Protein AF-A0A354A423-F1 (afdb_monomer)

Secondary structure (DSSP, 8-state):
-PPP----TTSPPPPP-----SEEEE-SSHHHHHHHHHHHHHHGGGT--EEEE-SS-GGG-GGGTT--S--S---TTS-HHHHHHHHHHHTTT---HHHHHHHHHHHHHHHHHHHHTT----EE-TTSPEEPHHHHHHH-

Structure (mmCIF, N/CA/C/O backbone):
data_AF-A0A354A423-F1
#
_entry.id   AF-A0A354A423-F1
#
loop_
_atom_site.group_PDB
_atom_site.id
_atom_site.type_symbol
_atom_site.label_atom_id
_atom_site.label_alt_id
_atom_site.label_comp_id
_atom_site.label_asym_id
_atom_site.label_entity_id
_atom_site.label_seq_id
_atom_site.pdbx_PDB_ins_code
_atom_site.Cartn_x
_atom_site.Cartn_y
_atom_site.Cartn_z
_atom_site.occupancy
_atom_site.B_iso_or_equiv
_atom_site.auth_seq_id
_atom_site.auth_comp_id
_atom_site.auth_asym_id
_atom_site.auth_atom_id
_atom_site.pdbx_PDB_model_num
ATOM 1 N N . MET A 1 1 ? -12.084 -33.131 22.149 1.00 58.19 1 MET A N 1
ATOM 2 C CA . MET A 1 1 ? -10.962 -32.327 22.666 1.00 58.19 1 MET A CA 1
ATOM 3 C C . MET A 1 1 ? -11.555 -30.989 23.065 1.00 58.19 1 MET A C 1
ATOM 5 O O . MET A 1 1 ? -12.043 -30.289 22.184 1.00 58.19 1 MET A O 1
ATOM 9 N N . GLU A 1 2 ? -11.677 -30.710 24.362 1.00 63.84 2 GLU A N 1
ATOM 10 C CA . GLU A 1 2 ? -12.132 -29.389 24.815 1.00 63.84 2 GLU A CA 1
ATOM 11 C C . GLU A 1 2 ? -11.120 -28.339 24.351 1.00 63.84 2 GLU A C 1
ATOM 13 O O . GLU A 1 2 ? -9.913 -28.580 24.382 1.00 63.84 2 GLU A O 1
ATOM 18 N N . LYS A 1 3 ? -11.608 -27.211 23.826 1.00 68.50 3 LYS A N 1
ATOM 19 C CA . LYS A 1 3 ? -10.735 -26.115 23.405 1.00 68.50 3 LYS A CA 1
ATOM 20 C C . LYS A 1 3 ? -10.176 -25.464 24.664 1.00 68.50 3 LYS A C 1
ATOM 22 O O . LYS A 1 3 ? -10.951 -24.945 25.461 1.00 68.50 3 LYS A O 1
ATOM 27 N N . GLU A 1 4 ? -8.858 -25.468 24.827 1.00 78.69 4 GLU A N 1
ATOM 28 C CA . GLU A 1 4 ? -8.210 -24.624 25.828 1.00 78.69 4 GLU A CA 1
ATOM 29 C C . GLU A 1 4 ? -8.556 -23.159 25.533 1.00 78.69 4 GLU A C 1
ATOM 31 O O . GLU A 1 4 ? -8.290 -22.642 24.445 1.00 78.69 4 GLU A O 1
ATOM 36 N N . THR A 1 5 ? -9.204 -22.495 26.487 1.00 81.00 5 THR A N 1
ATOM 37 C CA . THR A 1 5 ? -9.520 -21.066 26.415 1.00 81.00 5 THR A CA 1
ATOM 38 C C . THR A 1 5 ? -8.618 -20.297 27.364 1.00 81.00 5 THR A C 1
ATOM 40 O O . THR A 1 5 ? -8.316 -20.779 28.452 1.00 81.00 5 THR A O 1
ATOM 43 N N . CYS A 1 6 ? -8.227 -19.077 26.991 1.00 80.12 6 CYS A N 1
ATOM 44 C CA . CYS A 1 6 ? -7.499 -18.187 27.890 1.00 80.12 6 CYS A CA 1
ATOM 45 C C . CYS A 1 6 ? -8.344 -17.899 29.143 1.00 80.12 6 CYS A C 1
ATOM 47 O O . CYS A 1 6 ? -9.373 -17.230 29.070 1.00 80.12 6 CYS A O 1
ATOM 49 N N . THR A 1 7 ? -7.910 -18.411 30.293 1.00 86.19 7 THR A N 1
ATOM 50 C CA . THR A 1 7 ? -8.563 -18.238 31.602 1.00 86.19 7 THR A CA 1
ATOM 51 C C . THR A 1 7 ? -8.055 -17.016 32.363 1.00 86.19 7 THR A C 1
ATOM 53 O O . THR A 1 7 ? -8.442 -16.813 33.510 1.00 86.19 7 THR A O 1
ATOM 56 N N . PHE A 1 8 ? -7.165 -16.220 31.759 1.00 86.44 8 PHE A N 1
ATOM 57 C CA . PHE A 1 8 ? -6.478 -15.107 32.420 1.00 86.44 8 PHE A CA 1
ATOM 58 C C . PHE A 1 8 ? -5.740 -15.536 33.710 1.00 86.44 8 PHE A C 1
ATOM 60 O O . PHE A 1 8 ? -5.547 -14.737 34.615 1.00 86.44 8 PHE A O 1
ATOM 67 N N . SER A 1 9 ? -5.272 -16.791 33.807 1.00 89.69 9 SER A N 1
ATOM 68 C CA . SER A 1 9 ? -4.614 -17.319 35.024 1.00 89.69 9 SER A CA 1
ATOM 69 C C . SER A 1 9 ? -3.347 -16.562 35.448 1.00 89.69 9 SER A C 1
ATOM 71 O O . SER A 1 9 ? -2.885 -16.732 36.572 1.00 89.69 9 SER A O 1
ATOM 73 N N . PHE A 1 10 ? -2.777 -15.747 34.557 1.00 89.25 10 PHE A N 1
ATOM 74 C CA . PHE A 1 10 ? -1.532 -15.007 34.780 1.00 89.25 10 PHE A CA 1
ATOM 75 C C . PHE A 1 10 ? -1.677 -13.491 34.567 1.00 89.25 10 PHE A C 1
ATOM 77 O O . PHE A 1 10 ? -0.675 -12.779 34.577 1.00 89.25 10 PHE A O 1
ATOM 84 N N . CYS A 1 11 ? -2.893 -12.975 34.354 1.00 87.56 11 CYS A N 1
ATOM 85 C CA . CYS A 1 11 ? -3.131 -11.544 34.156 1.00 87.56 11 CYS A CA 1
ATOM 86 C C . CYS A 1 11 ? -4.543 -11.132 34.587 1.00 87.56 11 CYS A C 1
ATOM 88 O O . CYS A 1 11 ? -5.453 -11.948 34.672 1.00 87.56 11 CYS A O 1
ATOM 90 N N . GLN A 1 12 ? -4.749 -9.845 34.865 1.00 91.31 12 GLN A N 1
ATOM 91 C CA . GLN A 1 12 ? -6.101 -9.341 35.083 1.00 91.31 12 GLN A CA 1
ATOM 92 C C . GLN A 1 12 ? -6.904 -9.454 33.781 1.00 91.31 12 GLN A C 1
ATOM 94 O O . GLN A 1 12 ? -6.379 -9.183 32.698 1.00 91.31 12 GLN A O 1
ATOM 99 N N . LYS A 1 13 ? -8.187 -9.822 33.888 1.00 91.31 13 LYS A N 1
ATOM 100 C CA . LYS A 1 13 ? -9.111 -9.737 32.755 1.00 91.31 13 LYS A CA 1
ATOM 101 C C . LYS A 1 13 ? -9.100 -8.291 32.229 1.00 91.31 13 LYS A C 1
ATOM 103 O O . LYS A 1 13 ? -9.386 -7.387 33.017 1.00 91.31 13 LYS A O 1
ATOM 108 N N . PRO A 1 14 ? -8.763 -8.062 30.950 1.00 90.56 14 PRO A N 1
ATOM 109 C CA . PRO A 1 14 ? -8.692 -6.717 30.407 1.00 90.56 14 PRO A CA 1
ATOM 110 C C . PRO A 1 14 ? -10.081 -6.081 30.389 1.00 90.56 14 PRO A C 1
ATOM 112 O O . PRO A 1 14 ? -11.103 -6.770 30.286 1.00 90.56 14 PRO A O 1
ATOM 115 N N . GLU A 1 15 ? -10.103 -4.758 30.484 1.00 95.00 15 GLU A N 1
ATOM 116 C CA . GLU A 1 15 ? -11.299 -3.980 30.197 1.00 95.00 15 GLU A CA 1
ATOM 117 C C . GLU A 1 15 ? -11.724 -4.201 28.740 1.00 95.00 15 GLU A C 1
ATOM 119 O O . GLU A 1 15 ? -10.889 -4.336 27.842 1.00 95.00 15 GLU A O 1
ATOM 124 N N . VAL A 1 16 ? -13.035 -4.259 28.513 1.00 95.44 16 VAL A N 1
ATOM 125 C CA . VAL A 1 16 ? -13.599 -4.294 27.166 1.00 95.44 16 VAL A CA 1
ATOM 126 C C . VAL A 1 16 ? -13.877 -2.857 26.749 1.00 95.44 16 VAL A C 1
ATOM 128 O O . VAL A 1 16 ? -14.692 -2.188 27.376 1.00 95.44 16 VAL A O 1
ATOM 131 N N . VAL A 1 17 ? -13.204 -2.402 25.694 1.00 97.25 17 VAL A N 1
ATOM 132 C CA . VAL A 1 17 ? -13.419 -1.081 25.096 1.00 97.25 17 VAL A CA 1
ATOM 133 C C . VAL A 1 17 ? -14.126 -1.265 23.762 1.00 97.25 17 VAL A C 1
ATOM 135 O O . VAL A 1 17 ? -13.617 -1.948 22.873 1.00 97.25 17 VAL A O 1
ATOM 138 N N . GLU A 1 18 ? -15.295 -0.651 23.619 1.00 97.69 18 GLU A N 1
ATOM 139 C CA . GLU A 1 18 ? -16.054 -0.638 22.370 1.00 97.69 18 GLU A CA 1
ATOM 140 C C . GLU A 1 18 ? -15.684 0.603 21.550 1.00 97.69 18 GLU A C 1
ATOM 142 O O . GLU A 1 18 ? -15.646 1.722 22.063 1.00 97.69 18 GLU A O 1
ATOM 147 N N . VAL A 1 19 ? -15.385 0.407 20.264 1.00 98.06 19 VAL A N 1
ATOM 148 C CA . VAL A 1 19 ? -15.036 1.486 19.332 1.00 98.06 19 VAL A CA 1
ATOM 149 C C . VAL A 1 19 ? -15.964 1.405 18.127 1.00 98.06 19 VAL A C 1
ATOM 151 O O . VAL A 1 19 ? -15.793 0.550 17.261 1.00 98.06 19 VAL A O 1
ATOM 154 N N . GLU A 1 20 ? -16.941 2.307 18.058 1.00 98.19 20 GLU A N 1
ATOM 155 C CA . GLU A 1 20 ? -17.843 2.419 16.907 1.00 98.19 20 GLU A CA 1
ATOM 156 C C . GLU A 1 20 ? -17.125 3.067 15.715 1.00 98.19 20 GLU A C 1
ATOM 158 O O . GLU A 1 20 ? -16.440 4.084 15.871 1.00 98.19 20 GLU A O 1
ATOM 163 N N . THR A 1 21 ? -17.264 2.490 14.523 1.00 98.25 21 THR A N 1
ATOM 164 C CA . THR A 1 21 ? -16.671 2.988 13.273 1.00 98.25 21 THR A CA 1
ATOM 165 C C . THR A 1 21 ? -17.463 2.472 12.073 1.00 98.25 21 THR A C 1
ATOM 167 O O . THR A 1 21 ? -18.100 1.425 12.178 1.00 98.25 21 THR A O 1
ATOM 170 N N . ASP A 1 22 ? -17.419 3.175 10.941 1.00 98.12 22 ASP A N 1
ATOM 171 C CA . ASP A 1 22 ? -18.110 2.744 9.718 1.00 98.12 22 ASP A CA 1
ATOM 172 C C . ASP A 1 22 ? -17.223 1.816 8.877 1.00 98.12 22 ASP A C 1
ATOM 174 O O . ASP A 1 22 ? -17.695 0.842 8.291 1.00 98.12 22 ASP A O 1
ATOM 178 N N . ILE A 1 23 ? -15.918 2.114 8.823 1.00 98.06 23 ILE A N 1
ATOM 179 C CA . ILE A 1 23 ? -14.914 1.332 8.093 1.00 98.06 23 ILE A CA 1
ATOM 180 C C . ILE A 1 23 ? -13.742 1.024 9.027 1.00 98.06 23 ILE A C 1
ATOM 182 O O . ILE A 1 23 ? -13.015 1.923 9.457 1.00 98.06 23 ILE A O 1
ATOM 186 N N . LEU A 1 24 ? -13.527 -0.265 9.299 1.00 98.31 24 LEU A N 1
ATOM 187 C CA . LEU A 1 24 ? -12.402 -0.765 10.087 1.00 98.31 24 LEU A CA 1
ATOM 188 C C . LEU A 1 24 ? -11.318 -1.356 9.176 1.00 98.31 24 LEU A C 1
ATOM 190 O O . LEU A 1 24 ? -11.560 -2.327 8.460 1.00 98.31 24 LEU A O 1
ATOM 194 N N . LEU A 1 25 ? -10.109 -0.805 9.255 1.00 98.38 25 LEU A N 1
ATOM 195 C CA . LEU A 1 25 ? -8.902 -1.321 8.614 1.00 98.38 25 LEU A CA 1
ATOM 196 C C . LEU A 1 25 ? -8.058 -2.065 9.656 1.00 98.38 25 LEU A C 1
ATOM 198 O O . LEU A 1 25 ? -7.703 -1.498 10.690 1.00 98.38 25 LEU A O 1
ATOM 202 N N . ILE A 1 26 ? -7.742 -3.334 9.394 1.00 98.38 26 ILE A N 1
ATOM 203 C CA . ILE A 1 26 ? -6.991 -4.193 10.321 1.00 98.38 26 ILE A CA 1
ATOM 204 C C . ILE A 1 26 ? -5.591 -4.449 9.754 1.00 98.38 26 ILE A C 1
ATOM 206 O O . ILE A 1 26 ? -5.410 -5.261 8.848 1.00 98.38 26 ILE A O 1
ATOM 210 N N . GLY A 1 27 ? -4.603 -3.777 10.339 1.00 98.25 27 GLY A N 1
ATOM 211 C CA . GLY A 1 27 ? -3.190 -3.789 9.966 1.00 98.25 27 GLY A CA 1
ATOM 212 C C . GLY A 1 27 ? -2.698 -2.404 9.538 1.00 98.25 27 GLY A C 1
ATOM 213 O O . GLY A 1 27 ? -3.412 -1.675 8.863 1.00 98.25 27 GLY A O 1
ATOM 214 N N . GLY A 1 28 ? -1.460 -2.055 9.898 1.00 97.62 28 GLY A N 1
ATOM 215 C CA . GLY A 1 28 ? -0.806 -0.785 9.530 1.00 97.62 28 GLY A CA 1
ATOM 216 C C . GLY A 1 28 ? 0.206 -0.895 8.383 1.00 97.62 28 GLY A C 1
ATOM 217 O O . GLY A 1 28 ? 1.117 -0.086 8.286 1.00 97.62 28 GLY A O 1
ATOM 218 N N . GLY A 1 29 ? 0.111 -1.934 7.547 1.00 97.94 29 GLY A N 1
ATOM 219 C CA . GLY A 1 29 ? 1.041 -2.152 6.431 1.00 97.94 29 GLY A CA 1
ATOM 220 C C . GLY A 1 29 ? 0.628 -1.451 5.131 1.00 97.94 29 GLY A C 1
ATOM 221 O O . GLY A 1 29 ? -0.415 -0.806 5.061 1.00 97.94 29 GLY A O 1
ATOM 222 N N . MET A 1 30 ? 1.401 -1.673 4.059 1.00 98.12 30 MET A N 1
ATOM 223 C CA . MET A 1 30 ? 1.220 -1.041 2.736 1.00 98.12 30 MET A CA 1
ATOM 224 C C . MET A 1 30 ? -0.235 -1.015 2.240 1.00 98.12 30 MET A C 1
ATOM 226 O O . MET A 1 30 ? -0.726 0.032 1.827 1.00 98.12 30 MET A O 1
ATOM 230 N N . ALA A 1 31 ? -0.940 -2.149 2.317 1.00 97.88 31 ALA A N 1
ATOM 231 C CA . ALA A 1 31 ? -2.310 -2.264 1.817 1.00 97.88 31 ALA A CA 1
ATOM 232 C C . ALA A 1 31 ? -3.302 -1.368 2.582 1.00 97.88 31 ALA A C 1
ATOM 234 O O . ALA A 1 31 ? -4.097 -0.654 1.972 1.00 97.88 31 ALA A O 1
ATOM 235 N N . CYS A 1 32 ? -3.250 -1.378 3.918 1.00 98.25 32 CYS A N 1
ATOM 236 C CA . CYS A 1 32 ? -4.157 -0.573 4.735 1.00 98.25 32 CYS A CA 1
ATOM 237 C C . CYS A 1 32 ? -3.743 0.899 4.790 1.00 98.25 32 CYS A C 1
ATOM 239 O O . CYS A 1 32 ? -4.629 1.742 4.830 1.00 98.25 32 CYS A O 1
ATOM 241 N N . CYS A 1 33 ? -2.452 1.235 4.694 1.00 98.31 33 CYS A N 1
ATOM 242 C CA . CYS A 1 33 ? -2.018 2.627 4.541 1.00 98.31 33 CYS A CA 1
ATOM 243 C C . CYS A 1 33 ? -2.545 3.244 3.236 1.00 98.31 33 CYS A C 1
ATOM 245 O O . CYS A 1 33 ? -3.110 4.336 3.270 1.00 98.31 33 CYS A O 1
ATOM 247 N N . GLY A 1 34 ? -2.456 2.527 2.108 1.00 98.12 34 GLY A N 1
ATOM 248 C CA . GLY A 1 34 ? -3.071 2.961 0.847 1.00 98.12 34 GLY A CA 1
ATOM 249 C C . GLY A 1 34 ? -4.600 3.044 0.937 1.00 98.12 34 GLY A C 1
ATOM 250 O O . GLY A 1 34 ? -5.198 4.027 0.506 1.00 98.12 34 GLY A O 1
ATOM 251 N N . SER A 1 35 ? -5.234 2.060 1.585 1.00 98.31 35 SER A N 1
ATOM 252 C CA . SER A 1 35 ? -6.686 2.076 1.818 1.00 98.31 35 SER A CA 1
ATOM 253 C C . SER A 1 35 ? -7.118 3.260 2.685 1.00 98.31 35 SER A C 1
ATOM 255 O O . SER A 1 35 ? -8.129 3.883 2.390 1.00 98.31 35 SER A O 1
ATOM 257 N N . ALA A 1 36 ? -6.366 3.594 3.736 1.00 97.94 36 ALA A N 1
ATOM 258 C CA . ALA A 1 36 ? -6.645 4.725 4.614 1.00 97.94 36 ALA A CA 1
ATOM 259 C C . ALA A 1 36 ? -6.482 6.061 3.879 1.00 97.94 36 ALA A C 1
ATOM 261 O O . ALA A 1 36 ? -7.341 6.930 4.022 1.00 97.94 36 ALA A O 1
ATOM 262 N N . PHE A 1 37 ? -5.424 6.203 3.072 1.00 97.88 37 PHE A N 1
ATOM 263 C CA . PHE A 1 37 ? -5.192 7.374 2.224 1.00 97.88 37 PHE A CA 1
ATOM 264 C C . PHE A 1 37 ? -6.376 7.620 1.280 1.00 97.88 37 PHE A C 1
ATOM 266 O O . PHE A 1 37 ? -6.982 8.694 1.299 1.00 97.88 37 PHE A O 1
ATOM 273 N N . GLU A 1 38 ? -6.764 6.595 0.522 1.00 98.25 38 GLU A N 1
ATOM 274 C CA . GLU A 1 38 ? -7.841 6.711 -0.458 1.00 98.25 38 GLU A CA 1
ATOM 275 C C . GLU A 1 38 ? -9.201 6.884 0.232 1.00 98.25 38 GLU A C 1
ATOM 277 O O . GLU A 1 38 ? -9.977 7.780 -0.101 1.00 98.25 38 GLU A O 1
ATOM 282 N N . ALA A 1 39 ? -9.492 6.089 1.266 1.00 97.44 39 ALA A N 1
ATOM 283 C CA . ALA A 1 39 ? -10.747 6.191 2.001 1.00 97.44 39 ALA A CA 1
ATOM 284 C C . ALA A 1 39 ? -10.914 7.579 2.636 1.00 97.44 39 ALA A C 1
ATOM 286 O O . ALA A 1 39 ? -12.004 8.147 2.560 1.00 97.44 39 ALA A O 1
ATOM 287 N N . ALA A 1 40 ? -9.856 8.176 3.195 1.00 96.25 40 ALA A N 1
ATOM 288 C CA . ALA A 1 40 ? -9.929 9.515 3.775 1.00 96.25 40 ALA A CA 1
ATOM 289 C C . ALA A 1 40 ? -10.380 10.568 2.748 1.00 96.25 40 ALA A C 1
ATOM 291 O O . ALA A 1 40 ? -11.177 11.447 3.092 1.00 96.25 40 ALA A O 1
ATOM 292 N N . ARG A 1 41 ? -9.947 10.455 1.484 1.00 97.12 41 ARG A N 1
ATOM 293 C CA . ARG A 1 41 ? -10.347 11.363 0.397 1.00 97.12 41 ARG A CA 1
ATOM 294 C C . ARG A 1 41 ? -11.851 11.324 0.110 1.00 97.12 41 ARG A C 1
ATOM 296 O O . ARG A 1 41 ? -12.437 12.375 -0.173 1.00 97.12 41 ARG A O 1
ATOM 303 N N . TRP A 1 42 ? -12.463 10.141 0.177 1.00 97.56 42 TRP A N 1
ATOM 304 C CA . TRP A 1 42 ? -13.861 9.909 -0.215 1.00 97.56 42 TRP A CA 1
ATOM 305 C C . TRP A 1 42 ? -14.857 9.923 0.946 1.00 97.56 42 TRP A C 1
ATOM 307 O O . TRP A 1 42 ? -16.001 10.353 0.768 1.00 97.56 42 TRP A O 1
ATOM 317 N N . ALA A 1 43 ? -14.448 9.426 2.112 1.00 96.94 43 ALA A N 1
ATOM 318 C CA . ALA A 1 43 ? -15.325 9.173 3.249 1.00 96.94 43 ALA A CA 1
ATOM 319 C C . ALA A 1 43 ? -15.382 10.366 4.218 1.00 96.94 43 ALA A C 1
ATOM 321 O O . ALA A 1 43 ? -16.469 10.713 4.684 1.00 96.94 43 ALA A O 1
ATOM 322 N N . THR A 1 44 ? -14.261 11.067 4.439 1.00 93.19 44 THR A N 1
ATOM 323 C CA . THR A 1 44 ? -14.199 12.225 5.354 1.00 93.19 44 THR A CA 1
ATOM 324 C C . THR A 1 44 ? -15.204 13.329 4.995 1.00 93.19 44 THR A C 1
ATOM 326 O O . THR A 1 44 ? -15.930 13.767 5.887 1.00 93.19 44 THR A O 1
ATOM 329 N N . PRO A 1 45 ? -15.364 13.748 3.717 1.00 97.12 45 PRO A N 1
ATOM 330 C CA . PRO A 1 45 ? -16.357 14.768 3.354 1.00 97.12 45 PRO A CA 1
ATOM 331 C C . PRO A 1 45 ? -17.811 14.332 3.578 1.00 97.12 45 PRO A C 1
ATOM 333 O O . PRO A 1 45 ? -18.710 15.168 3.595 1.00 97.12 45 PRO A O 1
ATOM 336 N N . LYS A 1 46 ? -18.049 13.023 3.722 1.00 97.62 46 LYS A N 1
ATOM 337 C CA . LYS A 1 46 ? -19.366 12.425 3.968 1.00 97.62 46 LYS A CA 1
ATOM 338 C C . LYS A 1 46 ? -19.605 12.122 5.450 1.00 97.62 46 LYS A C 1
ATOM 340 O O . LYS A 1 46 ? -20.640 11.557 5.780 1.00 97.62 46 LYS A O 1
ATOM 345 N N . GLY A 1 47 ? -18.658 12.469 6.327 1.00 97.00 47 GLY A N 1
ATOM 346 C CA . GLY A 1 47 ? -18.738 12.180 7.758 1.00 97.00 47 GLY A CA 1
ATOM 347 C C . GLY A 1 47 ? -18.611 10.694 8.108 1.00 97.00 47 GLY A C 1
ATOM 348 O O . GLY A 1 47 ? -18.985 10.315 9.210 1.00 97.00 47 GLY A O 1
ATOM 349 N N . ILE A 1 48 ? -18.101 9.864 7.191 1.00 98.06 48 ILE A N 1
ATOM 350 C CA . ILE A 1 48 ? -17.900 8.427 7.418 1.00 98.06 48 ILE A CA 1
ATOM 351 C C . ILE A 1 48 ? -16.619 8.239 8.234 1.00 98.06 48 ILE A C 1
ATOM 353 O O . ILE A 1 48 ? -15.538 8.672 7.821 1.00 98.06 48 ILE A O 1
ATOM 357 N N . LYS A 1 49 ? -16.733 7.580 9.387 1.00 97.94 49 LYS A N 1
ATOM 358 C CA . LYS A 1 49 ? -15.625 7.317 10.301 1.00 97.94 49 LYS A CA 1
ATOM 359 C C . LYS A 1 49 ? -14.806 6.121 9.823 1.00 97.94 49 LYS A C 1
ATOM 361 O O . LYS A 1 49 ? -15.314 5.012 9.677 1.00 97.94 49 LYS A O 1
ATOM 366 N N . ILE A 1 50 ? -13.510 6.355 9.634 1.00 98.00 50 ILE A N 1
ATOM 367 C CA . ILE A 1 50 ? -12.523 5.322 9.308 1.00 98.00 50 ILE A CA 1
ATOM 368 C C . ILE A 1 50 ? -11.643 5.102 10.536 1.00 98.00 50 ILE A C 1
ATOM 370 O O . ILE A 1 50 ? -11.206 6.053 11.185 1.00 98.00 50 ILE A O 1
ATOM 374 N N . THR A 1 51 ? -11.370 3.848 10.882 1.00 98.12 51 THR A N 1
ATOM 375 C CA . THR A 1 51 ? -10.456 3.489 11.973 1.00 98.12 51 THR A CA 1
ATOM 376 C C . THR A 1 51 ? -9.467 2.449 11.481 1.00 98.12 51 THR A C 1
ATOM 378 O O . THR A 1 51 ? -9.875 1.420 10.956 1.00 98.12 51 THR A O 1
ATOM 381 N N . MET A 1 52 ? -8.172 2.710 11.658 1.00 98.00 52 MET A N 1
ATOM 382 C CA . MET A 1 52 ? -7.107 1.749 11.377 1.00 98.00 52 MET A CA 1
ATOM 383 C C . MET A 1 52 ? -6.503 1.271 12.692 1.00 98.00 52 MET A C 1
ATOM 385 O O . MET A 1 52 ? -6.135 2.087 13.535 1.00 98.00 52 MET A O 1
ATOM 389 N N . VAL A 1 53 ? -6.416 -0.044 12.863 1.00 98.19 53 VAL A N 1
ATOM 390 C CA . VAL A 1 53 ? -5.777 -0.674 14.019 1.00 98.19 53 VAL A CA 1
ATOM 391 C C . VAL A 1 53 ? -4.549 -1.439 13.559 1.00 98.19 53 VAL A C 1
ATOM 393 O O . VAL A 1 53 ? -4.615 -2.204 12.601 1.00 98.19 53 VAL A O 1
ATOM 396 N N . ASP A 1 54 ? -3.433 -1.262 14.255 1.00 98.19 54 ASP A N 1
ATOM 397 C CA . ASP A 1 54 ? -2.222 -2.036 14.022 1.00 98.19 54 ASP A CA 1
ATOM 398 C C . ASP A 1 54 ? -1.722 -2.643 15.331 1.00 98.19 54 ASP A C 1
ATOM 400 O O . ASP A 1 54 ? -1.861 -2.057 16.402 1.00 98.19 54 ASP A O 1
ATOM 404 N N . LYS A 1 55 ? -1.149 -3.846 15.249 1.00 98.00 55 LYS A N 1
ATOM 405 C CA . LYS A 1 55 ? -0.591 -4.535 16.426 1.00 98.00 55 LYS A CA 1
ATOM 406 C C . LYS A 1 55 ? 0.803 -4.025 16.806 1.00 98.00 55 LYS A C 1
ATOM 408 O O . LYS A 1 55 ? 1.321 -4.389 17.857 1.00 98.00 55 LYS A O 1
ATOM 413 N N . ALA A 1 56 ? 1.437 -3.288 15.899 1.00 97.56 56 ALA A N 1
ATOM 414 C CA . ALA A 1 56 ? 2.763 -2.710 16.042 1.00 97.56 56 ALA A CA 1
ATOM 415 C C . ALA A 1 56 ? 2.666 -1.180 15.888 1.00 97.56 56 ALA A C 1
ATOM 417 O O . ALA A 1 56 ? 1.620 -0.597 16.162 1.00 97.56 56 ALA A O 1
ATOM 418 N N . ALA A 1 57 ? 3.758 -0.527 15.491 1.00 97.44 57 ALA A N 1
ATOM 419 C CA . ALA A 1 57 ? 3.769 0.893 15.163 1.00 97.44 57 ALA A CA 1
ATOM 420 C C . ALA A 1 57 ? 3.816 1.069 13.640 1.00 97.44 57 ALA A C 1
ATOM 422 O O . ALA A 1 57 ? 4.788 0.641 13.013 1.00 97.44 57 ALA A O 1
ATOM 423 N N . THR A 1 58 ? 2.791 1.712 13.074 1.00 97.12 58 THR A N 1
ATOM 424 C CA . THR A 1 58 ? 2.593 1.911 11.626 1.00 97.12 58 THR A CA 1
ATOM 425 C C . THR A 1 58 ? 3.833 2.453 10.911 1.00 97.12 58 THR A C 1
ATOM 427 O O . THR A 1 58 ? 4.127 2.017 9.805 1.00 97.12 58 THR A O 1
ATOM 430 N N . ASP A 1 59 ? 4.618 3.322 11.559 1.00 96.62 59 ASP A N 1
ATOM 431 C CA . ASP A 1 59 ? 5.854 3.901 11.008 1.00 96.62 59 ASP A CA 1
ATOM 432 C C . ASP A 1 59 ? 6.833 2.852 10.450 1.00 96.62 59 ASP A C 1
ATOM 434 O O . ASP A 1 59 ? 7.593 3.135 9.522 1.00 96.62 59 ASP A O 1
ATOM 438 N N . ARG A 1 60 ? 6.862 1.650 11.045 1.00 97.50 60 ARG A N 1
ATOM 439 C CA . ARG A 1 60 ? 7.799 0.567 10.701 1.00 97.50 60 ARG A CA 1
ATOM 440 C C . ARG A 1 60 ? 7.185 -0.834 10.794 1.00 97.50 60 ARG A C 1
ATOM 442 O O . ARG A 1 60 ? 7.925 -1.814 10.889 1.00 97.50 60 ARG A O 1
ATOM 449 N N . SER A 1 61 ? 5.862 -0.970 10.796 1.00 97.25 61 SER A N 1
ATOM 450 C CA . SER A 1 61 ? 5.224 -2.284 10.868 1.00 97.25 61 SER A CA 1
ATOM 451 C C . SER A 1 61 ? 5.188 -2.999 9.511 1.00 97.25 61 SER A C 1
ATOM 453 O O . SER A 1 61 ? 5.336 -2.410 8.441 1.00 97.25 61 SER A O 1
ATOM 455 N N . GLY A 1 62 ? 5.003 -4.320 9.546 1.00 97.50 62 GLY A N 1
ATOM 456 C CA . GLY A 1 62 ? 4.826 -5.135 8.342 1.00 97.50 62 GLY A CA 1
ATOM 457 C C . GLY A 1 62 ? 6.112 -5.425 7.558 1.00 97.50 62 GLY A C 1
ATOM 458 O O . GLY A 1 62 ? 7.224 -5.353 8.074 1.00 97.50 62 GLY A O 1
ATOM 459 N N . ALA A 1 63 ? 5.943 -5.825 6.294 1.00 98.06 63 ALA A N 1
ATOM 460 C CA . ALA A 1 63 ? 7.021 -6.367 5.460 1.00 98.06 63 ALA A CA 1
ATOM 461 C C . ALA A 1 63 ? 8.080 -5.331 5.037 1.00 98.06 63 ALA A C 1
ATOM 463 O O . ALA A 1 63 ? 9.193 -5.707 4.686 1.00 98.06 63 ALA A O 1
ATOM 464 N N . VAL A 1 64 ? 7.747 -4.038 5.088 1.00 97.50 64 VAL A N 1
ATOM 465 C CA . VAL A 1 64 ? 8.613 -2.934 4.633 1.00 97.50 64 VAL A CA 1
ATOM 466 C C . VAL A 1 64 ? 9.364 -2.287 5.811 1.00 97.50 64 VAL A C 1
ATOM 468 O O . VAL A 1 64 ? 9.920 -1.203 5.684 1.00 97.50 64 VAL A O 1
ATOM 471 N N . ALA A 1 65 ? 9.437 -2.953 6.971 1.00 97.81 65 ALA A N 1
ATOM 472 C CA . ALA A 1 65 ? 10.068 -2.413 8.181 1.00 97.81 65 ALA A CA 1
ATOM 473 C C . ALA A 1 65 ? 11.508 -1.906 7.953 1.00 97.81 65 ALA A C 1
ATOM 475 O O . ALA A 1 65 ? 11.875 -0.834 8.430 1.00 97.81 65 ALA A O 1
ATOM 476 N N . MET A 1 66 ? 12.325 -2.636 7.188 1.00 97.81 66 MET A N 1
ATOM 477 C CA . MET A 1 66 ? 13.707 -2.241 6.863 1.00 97.81 66 MET A CA 1
ATOM 478 C C . MET A 1 66 ? 13.823 -1.424 5.565 1.00 97.81 66 MET A C 1
ATOM 480 O O . MET A 1 66 ? 14.923 -1.035 5.185 1.00 97.81 66 MET A O 1
ATOM 484 N N . GLY A 1 67 ? 12.701 -1.131 4.905 1.00 96.69 67 GLY A N 1
ATOM 485 C CA . GLY A 1 67 ? 12.667 -0.632 3.534 1.00 96.69 67 GLY A CA 1
ATOM 486 C C . GLY A 1 67 ? 12.774 -1.752 2.495 1.00 96.69 67 GLY A C 1
ATOM 487 O O . GLY A 1 67 ? 12.821 -2.937 2.826 1.00 96.69 67 GLY A O 1
ATOM 488 N N . LEU A 1 68 ? 12.790 -1.356 1.224 1.00 97.38 68 LEU A N 1
ATOM 489 C CA . LEU A 1 68 ? 12.965 -2.227 0.063 1.00 97.38 68 LEU A CA 1
ATOM 490 C C . LEU A 1 68 ? 13.947 -1.571 -0.907 1.00 97.38 68 LEU A C 1
ATOM 492 O O . LEU A 1 68 ? 14.023 -0.348 -0.986 1.00 97.38 68 LEU A O 1
ATOM 496 N N . SER A 1 69 ? 14.679 -2.389 -1.659 1.00 95.31 69 SER A N 1
ATOM 497 C CA . SER A 1 69 ? 15.641 -1.906 -2.659 1.00 95.31 69 SER A CA 1
ATOM 498 C C . SER A 1 69 ? 15.024 -1.686 -4.043 1.00 95.31 69 SER A C 1
ATOM 500 O O . SER A 1 69 ? 15.696 -1.153 -4.918 1.00 95.31 69 SER A O 1
ATOM 502 N N . ALA A 1 70 ? 13.778 -2.117 -4.259 1.00 96.19 70 ALA A N 1
ATOM 503 C CA . ALA A 1 70 ? 13.092 -2.020 -5.541 1.00 96.19 70 ALA A CA 1
ATOM 504 C C . ALA A 1 70 ? 11.567 -1.974 -5.368 1.00 96.19 70 ALA A C 1
ATOM 506 O O . ALA A 1 70 ? 11.022 -2.492 -4.389 1.00 96.19 70 ALA A O 1
ATOM 507 N N . ILE A 1 71 ? 10.893 -1.398 -6.366 1.00 97.69 71 ILE A N 1
ATOM 508 C CA . ILE A 1 71 ? 9.450 -1.527 -6.576 1.00 97.69 71 ILE A CA 1
ATOM 509 C C . ILE A 1 71 ? 9.255 -2.579 -7.668 1.00 97.69 71 ILE A C 1
ATOM 511 O O . ILE A 1 71 ? 9.603 -2.356 -8.823 1.00 97.69 71 ILE A O 1
ATOM 515 N N . ASN A 1 72 ? 8.707 -3.737 -7.305 1.00 97.88 72 ASN A N 1
ATOM 516 C CA . ASN A 1 72 ? 8.613 -4.884 -8.218 1.00 97.88 72 ASN A CA 1
ATOM 517 C C . ASN A 1 72 ? 7.431 -4.805 -9.194 1.00 97.88 72 ASN A C 1
ATOM 519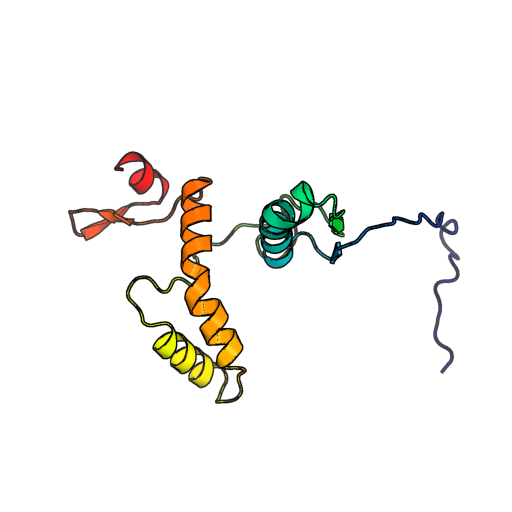 O O . ASN A 1 72 ? 7.241 -5.707 -10.008 1.00 97.88 72 ASN A O 1
ATOM 523 N N . THR A 1 73 ? 6.590 -3.779 -9.093 1.00 98.12 73 THR A N 1
ATOM 524 C CA . THR A 1 73 ? 5.433 -3.613 -9.973 1.00 98.12 73 THR A CA 1
ATOM 525 C C . THR A 1 73 ? 5.321 -2.156 -10.378 1.00 98.12 73 THR A C 1
ATOM 527 O O . THR A 1 73 ? 4.911 -1.309 -9.591 1.00 98.12 73 THR A O 1
ATOM 530 N N . TYR A 1 74 ? 5.734 -1.899 -11.611 1.00 97.75 74 TYR A N 1
ATOM 531 C CA . TYR A 1 74 ? 5.640 -0.626 -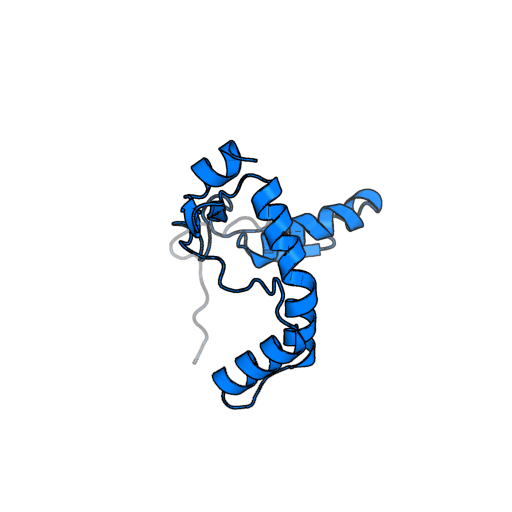12.304 1.00 97.75 74 TYR A CA 1
ATOM 532 C C . TYR A 1 74 ? 5.526 -0.957 -13.792 1.00 97.75 74 TYR A C 1
ATOM 534 O O . TYR A 1 74 ? 6.406 -1.629 -14.335 1.00 97.75 74 TYR A O 1
ATOM 542 N N . MET A 1 75 ? 4.411 -0.594 -14.418 1.00 97.88 75 MET A N 1
ATOM 543 C CA . MET A 1 75 ? 4.135 -0.924 -15.814 1.00 97.88 75 MET A CA 1
ATOM 544 C C . MET A 1 75 ? 5.023 -0.086 -16.731 1.00 97.88 75 MET A C 1
ATOM 546 O O . MET A 1 75 ? 5.666 -0.638 -17.627 1.00 97.88 75 MET A O 1
ATOM 550 N N . GLY A 1 76 ? 5.123 1.222 -16.484 1.00 95.56 76 GLY A N 1
ATOM 551 C CA . GLY A 1 76 ? 5.845 2.146 -17.350 1.00 95.56 76 GLY A CA 1
ATOM 552 C C . GLY A 1 76 ? 5.249 2.127 -18.758 1.00 95.56 76 GLY A C 1
ATOM 553 O O . GLY A 1 76 ? 4.111 2.531 -18.965 1.00 95.56 76 GLY A O 1
ATOM 554 N N . GLU A 1 77 ? 6.014 1.629 -19.728 1.00 95.75 77 GLU A N 1
ATOM 555 C CA . GLU A 1 77 ? 5.563 1.477 -21.121 1.00 95.75 77 GLU A CA 1
ATOM 556 C C . GLU A 1 77 ? 4.935 0.101 -21.419 1.00 95.75 77 GLU A C 1
ATOM 558 O O . GLU A 1 77 ? 4.448 -0.125 -22.527 1.00 95.75 77 GLU A O 1
ATOM 563 N N . ASN A 1 78 ? 4.950 -0.836 -20.464 1.00 97.56 78 ASN A N 1
ATOM 564 C CA . ASN A 1 78 ? 4.398 -2.177 -20.660 1.00 97.56 78 ASN A CA 1
ATOM 565 C C . ASN A 1 78 ? 2.862 -2.165 -20.601 1.00 97.56 78 ASN A C 1
ATOM 567 O O . ASN A 1 78 ? 2.264 -1.488 -19.765 1.00 97.56 78 ASN A O 1
ATOM 571 N N . ASP A 1 79 ? 2.216 -2.975 -21.443 1.00 97.56 79 ASP A N 1
ATOM 572 C CA . ASP A 1 79 ? 0.763 -3.170 -21.407 1.00 97.56 79 ASP A CA 1
ATOM 573 C C . ASP A 1 79 ? 0.368 -4.009 -20.167 1.00 97.56 79 ASP A C 1
ATOM 575 O O . ASP A 1 79 ? 0.902 -5.112 -19.981 1.00 97.56 79 ASP A O 1
ATOM 579 N N . PRO A 1 80 ? -0.598 -3.568 -19.334 1.00 97.81 80 PRO A N 1
ATOM 580 C CA . PRO A 1 80 ? -1.149 -4.382 -18.249 1.00 97.81 80 PRO A CA 1
ATOM 581 C C . PRO A 1 80 ? -1.615 -5.782 -18.684 1.00 97.81 80 PRO A C 1
ATOM 583 O O . PRO A 1 80 ? -1.574 -6.722 -17.887 1.00 97.81 80 PRO A O 1
ATOM 586 N N . ALA A 1 81 ? -2.023 -5.972 -19.943 1.00 98.00 81 ALA A N 1
ATOM 587 C CA . ALA A 1 81 ? -2.362 -7.291 -20.475 1.00 98.00 81 ALA A CA 1
ATOM 588 C C . ALA A 1 81 ? -1.150 -8.239 -20.536 1.00 98.00 81 ALA A C 1
ATOM 590 O O . ALA A 1 81 ? -1.301 -9.443 -20.305 1.00 98.00 81 ALA A O 1
ATOM 591 N N . ASP A 1 82 ? 0.050 -7.725 -20.812 1.00 98.31 82 ASP A N 1
ATOM 592 C CA . ASP A 1 82 ? 1.281 -8.519 -20.792 1.00 98.31 82 ASP A CA 1
ATOM 593 C C . ASP A 1 82 ? 1.724 -8.829 -19.359 1.00 98.31 82 ASP A C 1
ATOM 595 O O . ASP A 1 82 ? 2.156 -9.951 -19.082 1.00 98.31 82 ASP A O 1
ATOM 599 N N . TYR A 1 83 ? 1.497 -7.908 -18.417 1.00 98.44 83 TYR A N 1
ATOM 600 C CA . TYR A 1 83 ? 1.659 -8.184 -16.987 1.00 98.44 83 TYR A CA 1
ATOM 601 C C . TYR A 1 83 ? 0.759 -9.342 -16.521 1.00 9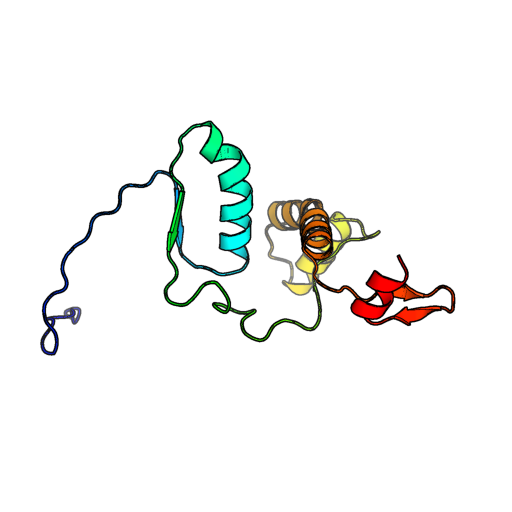8.44 83 TYR A C 1
ATOM 603 O O . TYR A 1 83 ? 1.238 -10.268 -15.866 1.00 98.44 83 TYR A O 1
ATOM 611 N N . VAL A 1 84 ? -0.514 -9.376 -16.934 1.00 98.56 84 VAL A N 1
ATOM 612 C CA . VAL A 1 84 ? -1.421 -10.503 -16.635 1.00 98.56 84 VAL A CA 1
ATOM 613 C C . VAL A 1 84 ? -0.880 -11.820 -1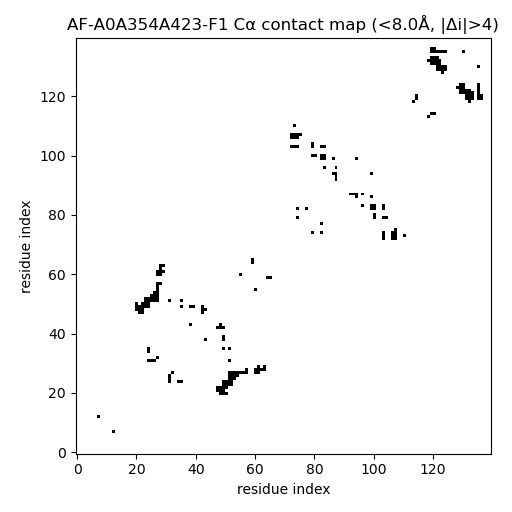7.188 1.00 98.56 84 VAL A C 1
ATOM 615 O O . VAL A 1 84 ? -0.910 -12.835 -16.491 1.00 98.56 84 VAL A O 1
ATOM 618 N N . ARG A 1 85 ? -0.356 -11.827 -18.422 1.00 98.44 85 ARG A N 1
ATOM 619 C CA . ARG A 1 85 ? 0.243 -13.032 -19.023 1.00 98.44 85 ARG A CA 1
ATOM 620 C C . ARG A 1 85 ? 1.468 -13.494 -18.239 1.00 98.44 85 ARG A C 1
ATOM 622 O O . ARG A 1 85 ? 1.597 -14.690 -17.989 1.00 98.44 85 ARG A O 1
ATOM 629 N N . MET A 1 86 ? 2.331 -12.564 -17.828 1.00 98.38 86 MET A N 1
ATOM 630 C CA . MET A 1 86 ? 3.499 -12.855 -16.995 1.00 98.38 86 MET A CA 1
ATOM 631 C C . MET A 1 86 ? 3.079 -13.499 -15.668 1.00 98.38 86 MET A C 1
ATOM 633 O O . MET A 1 86 ? 3.556 -14.585 -15.347 1.00 98.38 86 MET A O 1
ATOM 637 N N . VAL A 1 87 ? 2.141 -12.887 -14.937 1.00 98.38 87 VAL A N 1
ATOM 638 C CA . VAL A 1 87 ? 1.645 -13.408 -13.650 1.00 98.38 87 VAL A CA 1
ATOM 639 C C . VAL A 1 87 ? 0.952 -14.760 -13.821 1.00 98.38 87 VAL A C 1
ATOM 641 O O . VAL A 1 87 ? 1.142 -15.657 -13.003 1.00 98.38 87 VAL A O 1
ATOM 644 N N . ARG A 1 88 ? 0.177 -14.952 -14.897 1.00 98.44 88 ARG A N 1
ATOM 645 C CA . ARG A 1 88 ? -0.461 -16.242 -15.197 1.00 98.44 88 ARG A CA 1
ATOM 646 C C . ARG A 1 88 ? 0.587 -17.338 -15.383 1.00 98.44 88 ARG A C 1
ATOM 648 O O . ARG A 1 88 ? 0.405 -18.436 -14.864 1.00 98.44 88 ARG A O 1
ATOM 655 N N . ASN A 1 89 ? 1.649 -17.049 -16.132 1.00 98.38 89 ASN A N 1
ATOM 656 C CA . ASN A 1 89 ? 2.725 -18.004 -16.383 1.00 98.38 89 ASN A CA 1
ATOM 657 C C . ASN A 1 89 ? 3.490 -18.339 -15.097 1.00 98.38 89 ASN A C 1
ATOM 659 O O . ASN A 1 89 ? 3.758 -19.512 -14.852 1.00 98.38 89 ASN A O 1
ATOM 663 N N . ASP A 1 90 ? 3.785 -17.335 -14.270 1.00 98.12 90 ASP A N 1
ATOM 664 C CA . ASP A 1 90 ? 4.476 -17.507 -12.985 1.00 98.12 90 ASP A CA 1
ATOM 665 C C . ASP A 1 90 ? 3.661 -18.363 -12.000 1.00 98.12 90 ASP A C 1
ATOM 667 O O . ASP A 1 90 ? 4.177 -19.280 -11.365 1.00 98.12 90 ASP A O 1
ATOM 671 N N . LEU A 1 91 ? 2.344 -18.145 -11.954 1.00 97.94 91 LEU A N 1
ATOM 672 C CA . LEU A 1 91 ? 1.414 -18.872 -11.086 1.00 97.94 91 LEU A CA 1
ATOM 673 C C . LEU A 1 91 ? 0.801 -20.115 -11.756 1.00 97.94 91 LEU A C 1
ATOM 675 O O . LEU A 1 91 ? -0.288 -20.565 -11.387 1.00 97.94 91 LEU A O 1
ATOM 679 N N . MET A 1 92 ? 1.500 -20.688 -12.741 1.00 97.94 92 MET A N 1
ATOM 680 C CA . MET A 1 92 ? 1.175 -21.975 -13.373 1.00 97.94 92 MET A CA 1
ATOM 681 C C . MET A 1 92 ? -0.259 -22.070 -13.928 1.00 97.94 92 MET A C 1
ATOM 683 O O . MET A 1 92 ? -0.874 -23.137 -13.923 1.00 97.94 92 MET A O 1
ATOM 687 N N . GLY A 1 93 ? -0.804 -20.958 -14.427 1.00 97.38 93 GLY A N 1
ATOM 688 C CA . GLY A 1 93 ? -2.092 -20.912 -15.119 1.00 97.38 93 GLY A CA 1
ATOM 689 C C . GLY A 1 93 ? -3.315 -20.586 -14.260 1.00 97.38 93 GLY A C 1
ATOM 690 O O . GLY A 1 93 ? -4.376 -20.348 -14.833 1.00 97.38 93 GLY A O 1
ATOM 691 N N . ILE A 1 94 ? -3.211 -20.550 -12.926 1.00 97.94 94 ILE A N 1
ATOM 692 C CA . ILE A 1 94 ? -4.380 -20.383 -12.042 1.00 97.94 94 ILE A CA 1
ATOM 693 C C . ILE A 1 94 ? -4.328 -19.028 -11.341 1.00 97.94 94 ILE A C 1
ATOM 695 O O . ILE A 1 94 ? -3.741 -18.888 -10.270 1.00 97.94 94 ILE A O 1
ATOM 699 N N . ILE A 1 95 ? -4.977 -18.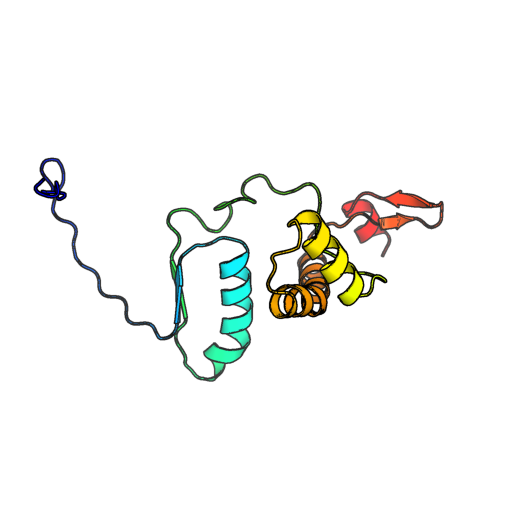026 -11.940 1.00 98.31 95 ILE A N 1
ATOM 700 C CA . ILE A 1 95 ? -5.052 -16.666 -11.390 1.00 98.31 95 ILE A CA 1
ATOM 701 C C . ILE A 1 95 ? -6.426 -16.032 -11.619 1.00 98.31 95 ILE A C 1
ATOM 703 O O . ILE A 1 95 ? -7.200 -16.458 -12.476 1.00 98.31 95 ILE A O 1
ATOM 707 N N . ARG A 1 96 ? -6.710 -14.959 -10.879 1.00 98.50 96 ARG A N 1
ATOM 708 C CA . ARG A 1 96 ? -7.823 -14.044 -11.161 1.00 98.50 96 ARG A CA 1
ATOM 709 C C . ARG A 1 96 ? -7.338 -12.905 -12.046 1.00 98.50 96 ARG A C 1
ATOM 711 O O . ARG A 1 96 ? -6.913 -11.864 -11.559 1.00 98.50 96 ARG A O 1
ATOM 718 N N . GLU A 1 97 ? -7.361 -13.148 -13.349 1.00 98.44 97 GLU A N 1
ATOM 719 C CA . GLU A 1 97 ? -6.828 -12.234 -14.368 1.00 98.44 97 GLU A CA 1
ATOM 720 C C . GLU A 1 97 ? -7.448 -10.847 -14.325 1.00 98.44 97 GLU A C 1
ATOM 722 O O . GLU A 1 97 ? -6.753 -9.860 -14.528 1.00 98.44 97 GLU A O 1
ATOM 727 N N . ASP A 1 98 ? -8.740 -10.777 -14.016 1.00 98.44 98 ASP A N 1
ATOM 728 C CA . ASP A 1 98 ? -9.469 -9.530 -13.856 1.00 98.44 98 ASP A CA 1
ATOM 729 C C . ASP A 1 98 ? -8.894 -8.681 -12.717 1.00 98.44 98 ASP A C 1
ATOM 731 O O . ASP A 1 98 ? -8.696 -7.484 -12.894 1.00 98.44 98 ASP A O 1
ATOM 735 N N . LEU A 1 99 ? -8.534 -9.304 -11.590 1.00 98.62 99 LEU A N 1
ATOM 736 C CA . LEU A 1 99 ? -7.922 -8.610 -10.453 1.00 98.62 99 LEU A CA 1
ATOM 737 C C . LEU A 1 99 ? -6.470 -8.207 -10.735 1.00 98.62 99 LEU A C 1
ATOM 739 O O . LEU A 1 99 ? -6.035 -7.139 -10.317 1.00 98.62 99 LEU A O 1
ATOM 743 N N . VAL A 1 100 ? -5.716 -9.045 -11.453 1.00 98.50 100 VAL A N 1
ATOM 744 C CA . VAL A 1 100 ? -4.327 -8.734 -11.833 1.00 98.50 100 VAL A CA 1
ATOM 745 C C . VAL A 1 100 ? -4.287 -7.587 -12.845 1.00 98.50 100 VAL A C 1
ATOM 747 O O . VAL A 1 100 ? -3.459 -6.688 -12.713 1.00 98.50 100 VAL A O 1
ATOM 750 N N . PHE A 1 101 ? -5.201 -7.580 -13.820 1.00 98.62 101 PHE A N 1
ATOM 751 C CA . PHE A 1 101 ? -5.338 -6.482 -14.773 1.00 98.62 101 PHE A CA 1
ATOM 752 C C . PHE A 1 101 ? -5.749 -5.187 -14.069 1.00 98.62 101 PHE A C 1
ATOM 754 O O . PHE A 1 101 ? -5.172 -4.132 -14.333 1.00 98.62 101 PHE A O 1
ATOM 761 N N . ASP A 1 102 ? -6.721 -5.272 -13.153 1.00 98.69 102 ASP A N 1
ATOM 762 C CA . ASP A 1 102 ? -7.195 -4.125 -12.381 1.00 98.69 102 ASP A CA 1
ATOM 763 C C . ASP A 1 102 ? -6.084 -3.513 -11.516 1.00 98.69 102 ASP A C 1
ATOM 765 O O . ASP A 1 102 ? -5.910 -2.297 -11.502 1.00 98.69 102 ASP A O 1
ATOM 769 N N . LEU A 1 103 ? -5.251 -4.343 -10.883 1.00 98.38 103 LEU A N 1
ATOM 770 C CA . LEU A 1 103 ? -4.045 -3.884 -10.193 1.00 98.38 103 LEU A CA 1
ATOM 771 C C . LEU A 1 103 ? -3.079 -3.202 -11.169 1.00 98.38 103 LEU A C 1
ATOM 773 O O . LEU A 1 103 ? -2.653 -2.071 -10.926 1.00 98.38 103 LEU A O 1
ATOM 777 N N . GLY A 1 104 ? -2.742 -3.876 -12.273 1.00 97.94 104 GLY A N 1
ATOM 778 C CA . GLY A 1 104 ? -1.745 -3.407 -13.237 1.00 97.94 104 GLY A CA 1
ATOM 779 C C . GLY A 1 104 ? -2.071 -2.031 -13.818 1.00 97.94 104 GLY A C 1
ATOM 780 O O . GLY A 1 104 ? -1.185 -1.196 -13.949 1.00 97.94 104 GLY A O 1
ATOM 781 N N . ARG A 1 105 ? -3.348 -1.737 -14.089 1.00 97.81 105 ARG A N 1
ATOM 782 C CA . ARG A 1 105 ? -3.764 -0.424 -14.619 1.00 97.81 105 ARG A CA 1
ATOM 783 C C . ARG A 1 105 ? -3.769 0.716 -13.589 1.00 97.81 105 ARG A C 1
ATOM 785 O O . ARG A 1 105 ? -3.906 1.869 -13.986 1.00 97.81 105 ARG A O 1
ATOM 792 N N . HIS A 1 106 ? -3.672 0.416 -12.292 1.00 98.38 106 HIS A N 1
ATOM 793 C CA . HIS A 1 106 ? -3.717 1.413 -11.212 1.00 98.38 106 HIS A CA 1
ATOM 794 C C . HIS A 1 106 ? -2.358 1.651 -10.535 1.00 98.38 106 HIS A C 1
ATOM 796 O O . HIS A 1 106 ? -2.113 2.748 -10.032 1.00 98.38 106 HIS A O 1
ATOM 802 N N . VAL A 1 107 ? -1.476 0.648 -10.522 1.00 98.31 107 VAL A N 1
ATOM 803 C CA . VAL A 1 107 ? -0.253 0.640 -9.700 1.00 98.31 107 VAL A CA 1
ATOM 804 C C . VAL A 1 107 ? 0.708 1.799 -9.985 1.00 98.31 107 VAL A C 1
ATOM 806 O O . VAL A 1 107 ? 1.261 2.368 -9.044 1.00 98.31 107 VAL A O 1
ATOM 809 N N . ASP A 1 108 ? 0.849 2.222 -11.241 1.00 98.12 108 ASP A N 1
ATOM 810 C CA . ASP A 1 108 ? 1.789 3.282 -11.626 1.00 98.12 108 ASP A CA 1
ATOM 811 C C . ASP A 1 108 ? 1.454 4.629 -10.982 1.00 98.12 108 ASP A C 1
ATOM 813 O O . ASP A 1 108 ? 2.358 5.360 -10.580 1.00 98.12 108 ASP A O 1
ATOM 817 N N . ASN A 1 109 ? 0.166 4.937 -10.792 1.00 98.00 109 ASN A N 1
ATOM 818 C CA . ASN A 1 109 ? -0.232 6.168 -10.114 1.00 98.00 109 ASN A CA 1
ATOM 819 C C . ASN A 1 109 ? 0.195 6.168 -8.637 1.00 98.00 109 ASN A C 1
ATOM 821 O O . ASN A 1 109 ? 0.616 7.199 -8.121 1.00 98.00 109 ASN A O 1
ATOM 825 N N . SER A 1 110 ? 0.167 5.010 -7.970 1.00 98.31 110 SER A N 1
ATOM 826 C CA . SER A 1 110 ? 0.701 4.887 -6.607 1.00 98.31 110 SER A CA 1
ATOM 827 C C . SER A 1 110 ? 2.219 5.071 -6.564 1.00 98.31 110 SER A C 1
ATOM 829 O O . SER A 1 110 ? 2.725 5.708 -5.646 1.00 98.31 110 SER A O 1
ATOM 831 N N . VAL A 1 111 ? 2.951 4.567 -7.564 1.00 98.12 111 VAL A N 1
ATOM 832 C CA . VAL A 1 111 ? 4.411 4.754 -7.654 1.00 98.12 111 VAL A CA 1
ATOM 833 C C . VAL A 1 111 ? 4.773 6.227 -7.846 1.00 98.12 111 VAL A C 1
ATOM 835 O O . VAL A 1 111 ? 5.672 6.724 -7.171 1.00 98.12 111 VAL A O 1
ATOM 838 N N . GLN A 1 112 ? 4.036 6.940 -8.699 1.00 97.12 112 GLN A N 1
ATOM 839 C CA . GLN A 1 112 ? 4.211 8.381 -8.905 1.00 97.12 112 GLN A CA 1
ATOM 840 C C . GLN A 1 112 ? 3.938 9.178 -7.622 1.00 97.12 112 GLN A C 1
ATOM 842 O O . GLN A 1 112 ? 4.717 10.063 -7.278 1.00 97.12 112 GLN A O 1
ATOM 847 N N . LEU A 1 113 ? 2.887 8.825 -6.870 1.00 98.31 113 LEU A N 1
ATOM 848 C CA . LEU A 1 113 ? 2.615 9.432 -5.564 1.00 98.31 113 LEU A CA 1
ATOM 849 C C . LEU A 1 113 ? 3.742 9.168 -4.559 1.00 98.31 113 LEU A C 1
ATOM 851 O O . LEU A 1 113 ? 4.096 10.059 -3.795 1.00 98.31 113 LEU A O 1
ATOM 855 N N . PHE A 1 114 ? 4.345 7.974 -4.559 1.00 97.88 114 PHE A N 1
ATOM 856 C CA . PHE A 1 114 ? 5.493 7.705 -3.691 1.00 97.88 114 PHE A CA 1
ATOM 857 C C . PHE A 1 114 ? 6.684 8.609 -4.020 1.00 97.88 114 PHE A C 1
ATOM 859 O O . PHE A 1 114 ? 7.303 9.137 -3.096 1.00 97.88 114 PHE A O 1
ATOM 866 N N . GLU A 1 115 ? 6.991 8.804 -5.306 1.00 96.00 115 GLU A N 1
ATOM 867 C CA . GLU A 1 115 ? 8.042 9.734 -5.737 1.00 96.00 115 GLU A CA 1
ATOM 868 C C . GLU A 1 115 ? 7.711 11.175 -5.318 1.00 96.00 115 GLU A C 1
ATOM 870 O O . GLU A 1 115 ? 8.553 11.845 -4.718 1.00 96.00 115 GLU A O 1
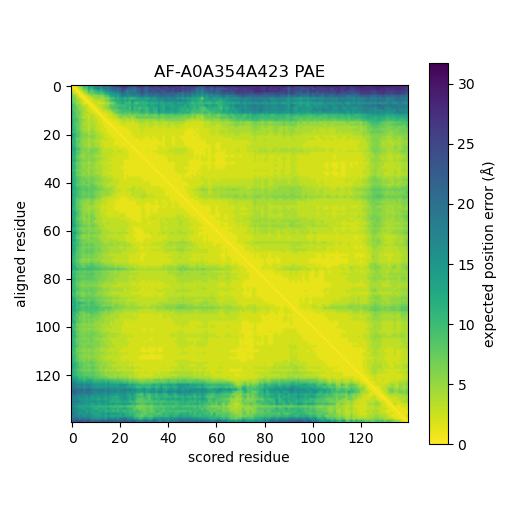ATOM 875 N N . GLU A 1 116 ? 6.468 11.624 -5.531 1.00 96.19 116 GLU A N 1
ATOM 876 C CA . GLU A 1 116 ? 5.987 12.953 -5.120 1.00 96.19 116 GLU A CA 1
ATOM 877 C C . GLU A 1 116 ? 6.110 13.173 -3.603 1.00 96.19 116 GLU A C 1
ATOM 879 O O . GLU A 1 116 ? 6.509 14.247 -3.152 1.00 96.19 116 GLU A O 1
ATOM 884 N N . TRP A 1 117 ? 5.828 12.147 -2.797 1.00 96.75 117 TRP A N 1
ATOM 885 C CA . TRP A 1 117 ? 5.965 12.199 -1.336 1.00 96.75 117 TRP A CA 1
ATOM 886 C C . TRP A 1 117 ? 7.415 12.095 -0.852 1.00 96.75 117 TRP A C 1
ATOM 888 O O . TRP A 1 117 ? 7.671 12.193 0.351 1.00 96.75 117 TRP A O 1
ATOM 898 N N . GLY A 1 118 ? 8.370 11.935 -1.771 1.00 95.44 118 GLY A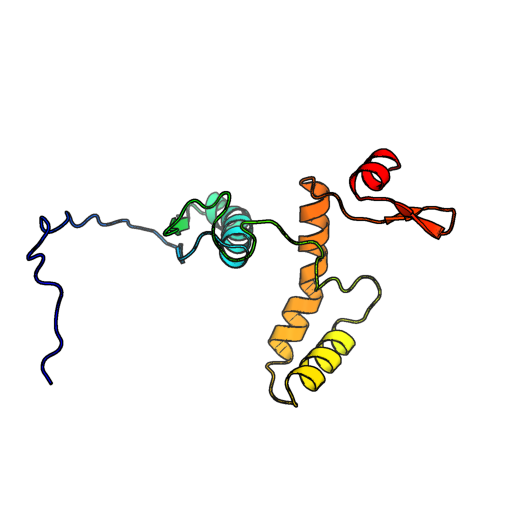 N 1
ATOM 899 C CA . GLY A 1 118 ? 9.798 12.022 -1.496 1.00 95.44 118 GLY A CA 1
ATOM 900 C C . GLY A 1 118 ? 10.536 10.688 -1.467 1.00 95.44 118 GLY A C 1
ATOM 901 O O . GLY A 1 118 ? 11.659 10.655 -0.963 1.00 95.44 118 GLY A O 1
ATOM 902 N N . LEU A 1 119 ? 9.957 9.598 -1.986 1.00 96.56 119 LEU A N 1
ATOM 903 C CA . LEU A 1 119 ? 10.698 8.354 -2.201 1.00 96.56 119 LEU A CA 1
ATOM 904 C C . LEU A 1 119 ? 11.723 8.559 -3.336 1.00 96.56 119 LEU A C 1
ATOM 906 O O . LEU A 1 119 ? 11.320 8.779 -4.476 1.00 96.56 119 LEU A O 1
ATOM 910 N N . PRO A 1 120 ? 13.040 8.461 -3.074 1.00 94.94 120 PRO A N 1
ATOM 911 C CA . PRO A 1 120 ? 14.052 8.633 -4.112 1.00 94.94 120 PRO A CA 1
ATOM 912 C C . PRO A 1 120 ? 14.088 7.410 -5.044 1.00 94.94 120 PRO A C 1
ATOM 914 O O . PRO A 1 120 ? 14.511 6.324 -4.639 1.00 94.94 120 PRO A O 1
ATOM 917 N N . ILE A 1 121 ? 13.679 7.588 -6.304 1.00 95.25 121 ILE A N 1
ATOM 918 C CA . ILE A 1 121 ? 13.689 6.544 -7.342 1.00 95.25 121 ILE A CA 1
ATOM 919 C C . ILE A 1 121 ? 14.875 6.762 -8.284 1.00 95.25 121 ILE A C 1
ATOM 921 O O . ILE A 1 121 ? 15.125 7.873 -8.743 1.00 95.25 121 ILE A O 1
ATOM 925 N N . TRP A 1 122 ? 15.615 5.691 -8.570 1.00 94.12 122 TRP A N 1
ATOM 926 C CA . TRP A 1 122 ? 16.756 5.733 -9.485 1.00 94.12 122 TRP A CA 1
ATOM 927 C C . TRP A 1 122 ? 16.294 6.044 -10.912 1.00 94.12 122 TRP A C 1
ATOM 929 O O . TRP A 1 122 ? 15.314 5.468 -11.387 1.00 94.12 122 TRP A O 1
ATOM 939 N N . LYS A 1 123 ? 17.032 6.908 -11.616 1.00 90.62 123 LYS A N 1
ATOM 940 C CA . LYS A 1 123 ? 16.748 7.291 -13.010 1.00 90.62 123 LYS A CA 1
ATOM 941 C C . LYS A 1 123 ? 17.967 7.055 -13.890 1.00 90.62 123 LYS A C 1
ATOM 943 O O . LYS A 1 123 ? 19.089 6.942 -13.401 1.00 90.62 123 LYS A O 1
ATOM 948 N N . LYS A 1 124 ? 17.757 6.970 -15.202 1.00 88.94 124 LYS A N 1
ATOM 949 C CA . LYS A 1 124 ? 18.866 7.022 -16.160 1.00 88.9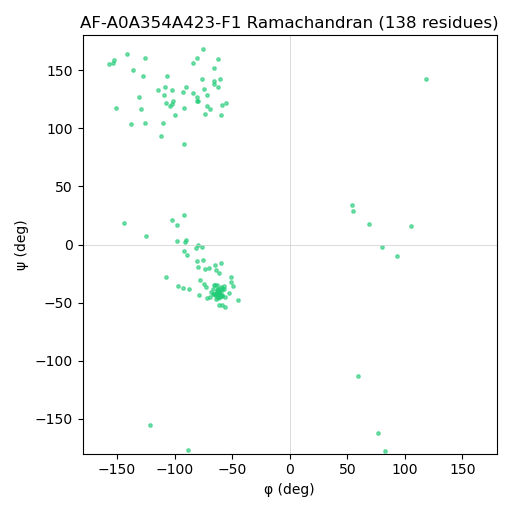4 124 LYS A CA 1
ATOM 950 C C . LYS A 1 124 ? 19.216 8.478 -16.445 1.00 88.94 124 LYS A C 1
ATOM 952 O O . LYS A 1 124 ? 18.318 9.258 -16.741 1.00 88.94 124 LYS A O 1
ATOM 957 N N . GLY A 1 125 ? 20.497 8.813 -16.358 1.00 85.31 125 GLY A N 1
ATOM 958 C CA . GLY A 1 125 ? 21.030 10.083 -16.833 1.00 85.31 125 GLY A CA 1
ATOM 959 C C . GLY A 1 125 ? 21.150 10.118 -18.357 1.00 85.31 125 GLY A C 1
ATOM 960 O O . GLY A 1 125 ? 21.069 9.085 -19.030 1.00 85.31 125 GLY A O 1
ATOM 961 N N . ASP A 1 126 ? 21.389 11.314 -18.893 1.00 85.00 126 ASP A N 1
ATOM 962 C CA . ASP A 1 126 ? 21.570 11.560 -20.333 1.00 85.00 126 ASP A CA 1
ATOM 963 C C . ASP A 1 126 ? 22.777 10.814 -20.925 1.00 85.00 126 ASP A C 1
ATOM 965 O O . ASP A 1 126 ? 22.821 10.503 -22.114 1.00 85.00 126 ASP A O 1
ATOM 969 N N . ASP A 1 127 ? 23.758 10.495 -20.082 1.00 87.56 127 ASP A N 1
ATOM 970 C CA . ASP A 1 127 ? 24.936 9.691 -20.409 1.00 87.56 127 ASP A CA 1
ATOM 971 C C . ASP A 1 127 ? 24.653 8.174 -20.425 1.00 87.56 127 ASP A C 1
ATOM 973 O O . ASP A 1 127 ? 25.545 7.371 -20.710 1.00 87.56 127 ASP A O 1
ATOM 977 N N . GLY A 1 128 ? 23.410 7.773 -20.140 1.00 85.69 128 GLY A N 1
ATOM 978 C CA . GLY A 1 128 ? 22.952 6.388 -20.093 1.00 85.69 128 GLY A CA 1
ATOM 979 C C . GLY A 1 128 ? 23.290 5.648 -18.796 1.00 85.69 128 GLY A C 1
ATOM 980 O O . GLY A 1 128 ? 22.882 4.488 -18.653 1.00 85.69 128 GLY A O 1
ATOM 981 N N . PHE A 1 129 ? 23.992 6.281 -17.850 1.00 88.25 129 PHE A N 1
ATOM 982 C CA . PHE A 1 129 ? 24.308 5.695 -16.549 1.00 88.25 129 PHE A CA 1
ATOM 983 C C . PHE A 1 129 ? 23.160 5.881 -15.554 1.00 88.25 129 PHE A C 1
ATOM 985 O O . PHE A 1 129 ? 22.294 6.739 -15.704 1.00 88.25 129 PHE A O 1
ATOM 992 N N . SER A 1 130 ? 23.107 5.013 -14.542 1.00 89.19 130 SER A N 1
ATOM 993 C CA . SER A 1 130 ? 22.097 5.118 -13.484 1.00 89.19 130 SER A CA 1
ATOM 994 C C . SER A 1 130 ? 22.519 6.161 -12.458 1.00 89.19 130 SER A C 1
ATOM 996 O O . SER A 1 130 ? 23.612 6.069 -11.903 1.00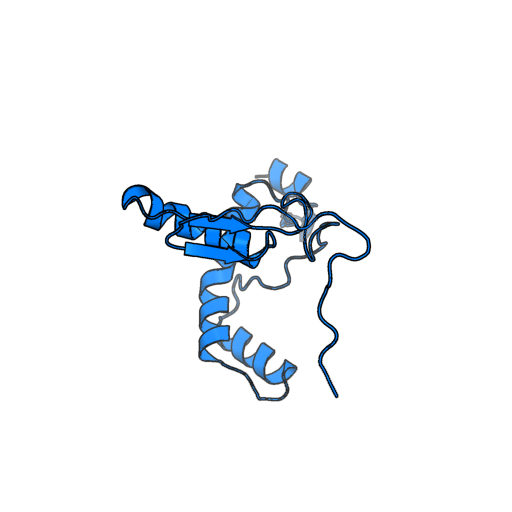 89.19 130 SER A O 1
ATOM 998 N N . LEU A 1 131 ? 21.631 7.112 -12.199 1.00 87.94 131 LEU A N 1
ATOM 999 C CA . LEU A 1 131 ? 21.710 8.047 -11.089 1.00 87.94 131 LEU A CA 1
ATOM 1000 C C . LEU A 1 131 ? 20.986 7.430 -9.895 1.00 87.94 131 LEU A C 1
ATOM 1002 O O . LEU A 1 131 ? 19.883 6.887 -10.050 1.00 87.94 131 LEU A O 1
ATOM 1006 N N . ASP A 1 132 ? 21.587 7.514 -8.706 1.00 90.31 132 ASP A N 1
ATOM 1007 C CA . ASP A 1 132 ? 20.859 7.153 -7.492 1.00 90.31 132 ASP A CA 1
ATOM 1008 C C . ASP A 1 132 ? 19.652 8.086 -7.303 1.00 90.31 132 ASP A C 1
ATOM 1010 O O . ASP A 1 132 ? 19.580 9.171 -7.881 1.00 90.31 132 ASP A O 1
ATOM 1014 N N . GLY A 1 133 ? 18.668 7.668 -6.508 1.00 87.00 133 GLY A N 1
ATOM 1015 C CA . GLY A 1 133 ? 17.415 8.415 -6.419 1.00 87.00 133 GLY A CA 1
ATOM 1016 C C . GLY A 1 133 ? 17.536 9.829 -5.831 1.00 87.00 133 GLY A C 1
ATOM 1017 O O . GLY A 1 133 ? 16.679 10.664 -6.108 1.00 87.00 133 GLY A O 1
ATOM 1018 N N . PHE A 1 134 ? 18.582 10.137 -5.056 1.00 87.81 134 PHE A N 1
ATOM 1019 C CA . PHE A 1 134 ? 18.826 11.503 -4.585 1.00 87.81 134 PHE A CA 1
ATOM 1020 C C . PHE A 1 134 ? 19.468 12.353 -5.680 1.00 87.81 134 PHE A C 1
ATOM 1022 O O . PHE A 1 134 ? 19.026 13.474 -5.912 1.00 87.81 134 PHE A O 1
ATOM 1029 N N . GLN A 1 135 ? 20.447 11.799 -6.398 1.00 88.31 135 GLN A N 1
ATOM 1030 C CA . GLN A 1 135 ? 21.054 12.448 -7.562 1.00 88.31 135 GLN A CA 1
ATOM 1031 C C . GLN A 1 135 ? 20.018 12.734 -8.651 1.00 88.31 135 GLN A C 1
ATOM 1033 O O . GLN A 1 135 ? 19.993 13.826 -9.209 1.00 88.31 135 GLN A O 1
ATOM 1038 N N . ALA A 1 136 ? 19.145 11.764 -8.921 1.00 86.56 136 ALA A N 1
ATOM 1039 C CA . ALA A 1 136 ? 18.061 11.889 -9.882 1.00 86.56 136 ALA A CA 1
ATOM 1040 C C . ALA A 1 136 ? 17.088 13.010 -9.497 1.00 86.56 136 ALA A C 1
ATOM 1042 O O . ALA A 1 136 ? 16.732 13.824 -10.338 1.00 86.56 136 ALA A O 1
ATOM 1043 N N . ARG A 1 137 ? 16.698 13.096 -8.220 1.00 84.88 137 ARG A N 1
ATOM 1044 C CA . ARG A 1 137 ? 15.833 14.174 -7.719 1.00 84.88 137 ARG A CA 1
ATOM 1045 C C . ARG A 1 137 ? 16.479 15.553 -7.871 1.00 84.88 137 ARG A C 1
ATOM 1047 O O . ARG A 1 137 ? 15.799 16.507 -8.233 1.00 84.88 137 ARG A O 1
ATOM 1054 N N . ASP A 1 138 ? 17.767 15.665 -7.559 1.00 86.50 138 ASP A N 1
ATOM 1055 C CA . ASP A 1 138 ? 18.483 16.942 -7.602 1.00 86.50 138 ASP A CA 1
ATOM 1056 C C . ASP A 1 138 ? 18.761 17.405 -9.052 1.00 86.50 138 ASP A C 1
ATOM 1058 O O . ASP A 1 138 ? 18.963 18.598 -9.285 1.00 86.50 138 ASP A O 1
ATOM 1062 N N . ALA A 1 139 ? 18.738 16.485 -10.024 1.00 81.69 139 ALA A N 1
ATOM 1063 C CA . ALA A 1 139 ? 18.893 16.771 -11.452 1.00 81.69 139 ALA A CA 1
ATOM 1064 C C . ALA A 1 139 ? 17.611 17.294 -12.139 1.00 81.69 139 ALA A C 1
ATOM 1066 O O . ALA A 1 139 ? 17.719 17.932 -13.188 1.00 81.69 139 ALA A O 1
ATOM 1067 N N . GLY A 1 140 ? 16.434 17.079 -11.537 1.00 69.12 140 GLY A N 1
ATOM 1068 C CA . GLY A 1 140 ? 15.117 17.443 -12.085 1.00 69.12 140 GLY A CA 1
ATOM 1069 C C . GLY A 1 140 ? 14.435 16.320 -12.858 1.00 69.12 140 GLY A C 1
ATOM 1070 O O . GLY A 1 140 ? 13.533 16.662 -13.652 1.00 69.12 140 GLY A O 1
#

pLDDT: mean 94.51, std 6.88, range [58.19, 98.69]

Radius of gyration: 21.27 Å; Cα contacts (8 Å, |Δi|>4): 126; chains: 1; bounding box: 44×50×56 Å

Solvent-accessible surface area (backbone atoms only — not comparable to full-atom values): 8791 Å² total; per-residue (Å²): 130,84,78,91,67,94,78,49,88,89,50,79,80,74,85,87,80,89,80,92,65,78,42,80,38,88,39,40,29,75,70,42,50,52,49,50,57,54,44,50,73,67,30,49,88,71,72,49,45,72,42,75,47,51,98,64,54,55,94,52,30,64,93,54,45,88,56,75,98,71,80,94,70,66,49,88,90,52,57,36,70,57,52,32,52,51,52,28,61,74,51,74,68,71,69,63,55,70,60,46,32,56,46,46,76,48,42,47,62,55,54,51,50,41,42,74,77,63,49,64,56,67,36,72,44,98,88,70,46,79,30,54,18,64,59,32,62,76,74,105

Foldseek 3Di:
DDDDDCPCPPHPDDDDDDDDFQAEAEALDPVVVVVCVVCCVPQVVVVHGYDYDHPDDSVQDDDCNVHDPDDPAAQVVHQLLVQLVVVCVVVVNDDDSVVSSVCNVCVNVVVVVCVVVPDQDWDQDPVRDIDTSVRVVVVD

Sequence (140 aa):
MEKETCTFSFCQKPEVVEVETDILLIGGGMACCGSAFEAARWATPKGIKITMVDKAATDRSGAVAMGLSAINTYMGENDPADYVRMVRNDLMGIIREDLVFDLGRHVDNSVQLFEEWGLPIWKKGDDGFSLDGFQARDAG

Mean predicted aligned error: 5.33 Å

Nearest PDB structures (foldseek):
  3gyx-assembly6_K  TM=9.849E-01  e=9.947E-12  Megalodesulfovibrio gigas
  6aa0-assembly1_B  TM=5.670E-01  e=1.980E+00  Toxoplasma gondii ME49
  3hri-assembly3_F  TM=4.944E-01  e=1.628E+00  Trypanosoma brucei
  3hri-assembly2_D  TM=5.053E-01  e=1.738E+00  Trypanosoma brucei
  3hri-assembly2_C  TM=4.912E-01  e=1.855E+00  Trypanosoma brucei